Protein AF-A0A5T0UG53-F1 (afdb_monomer)

pLDDT: mean 74.17, std 12.03, range [42.81, 88.62]

Secondary structure (DSSP, 8-state):
--TTSSHHHHHHHHHHHHHGGGGG-TTTHHHHHHHHHHHHHHHHHHHH--S---HHHHHHHHHHHHHHHHHHHHHHHT-

Mean predicted aligned error: 8.12 Å

Organism: Campylobacter jejuni (NCBI:txid197)

Foldseek 3Di:
DPVPDDDLVVVLVVLLVVLVVVCVPPLLVVLSVVLNVQSVVLVVVVVPDPPCDDPVNSVVSNVVSVVVSVVVVVVSVVD

Solvent-accessible surface area (backbone atoms only — not comparable to full-atom values): 4711 Å² total; per-residue (Å²): 140,74,87,75,76,50,70,63,60,53,47,55,50,52,50,51,62,67,48,55,70,49,52,77,38,78,92,44,24,65,56,50,51,51,50,54,50,54,52,51,51,51,52,49,50,63,71,69,44,87,66,84,71,53,70,65,60,57,49,50,54,52,50,50,54,52,50,55,45,49,53,56,53,53,55,61,77,75,108

Structure (mmCIF, N/CA/C/O backbone):
data_AF-A0A5T0UG53-F1
#
_entry.id   AF-A0A5T0UG53-F1
#
loop_
_atom_site.group_PDB
_atom_site.id
_atom_site.type_symbol
_atom_site.label_atom_id
_atom_site.label_alt_id
_atom_site.label_comp_id
_atom_site.label_asym_id
_atom_site.label_entity_id
_atom_site.label_seq_id
_atom_site.pdbx_PDB_ins_code
_atom_site.Cartn_x
_atom_site.Cartn_y
_atom_site.Cartn_z
_atom_site.occupancy
_atom_site.B_iso_or_equiv
_atom_site.auth_seq_id
_atom_site.auth_comp_id
_atom_site.auth_asym_id
_atom_site.auth_atom_id
_atom_site.pdbx_PDB_model_num
ATOM 1 N N . ASN A 1 1 ? -22.289 6.479 13.577 1.00 44.94 1 ASN A N 1
ATOM 2 C CA . ASN A 1 1 ? -20.867 6.072 13.704 1.00 44.94 1 ASN A CA 1
ATOM 3 C C . ASN A 1 1 ? -20.201 5.930 12.319 1.00 44.94 1 ASN A C 1
ATOM 5 O O . ASN A 1 1 ? -19.751 4.860 11.940 1.00 44.94 1 ASN A O 1
ATOM 9 N N . VAL A 1 2 ? -20.183 7.012 11.522 1.00 42.81 2 VAL A N 1
ATOM 10 C CA . VAL A 1 2 ? -19.822 7.005 10.078 1.00 42.81 2 VAL A CA 1
ATOM 11 C C . VAL A 1 2 ? -18.358 7.416 9.838 1.00 42.81 2 VAL A C 1
ATOM 13 O O . VAL A 1 2 ? -17.803 7.237 8.758 1.00 42.81 2 VAL A O 1
ATOM 16 N N . ARG A 1 3 ? -17.683 7.937 10.871 1.00 43.66 3 ARG A N 1
ATOM 17 C CA . ARG A 1 3 ? -16.372 8.583 10.732 1.00 43.66 3 ARG A CA 1
ATOM 18 C C . ARG A 1 3 ? -15.230 7.629 10.367 1.00 43.66 3 ARG A C 1
ATOM 20 O O . ARG A 1 3 ? -14.216 8.126 9.899 1.00 43.66 3 ARG A O 1
ATOM 27 N N . PHE A 1 4 ? -15.344 6.315 10.548 1.00 44.16 4 PHE A N 1
ATOM 28 C CA . PHE A 1 4 ? -14.212 5.381 10.394 1.00 44.16 4 PHE A CA 1
ATOM 29 C C . PHE A 1 4 ? -14.273 4.488 9.147 1.00 44.16 4 PHE A C 1
ATOM 31 O O . PHE A 1 4 ? -13.333 3.741 8.907 1.00 44.16 4 PHE A O 1
ATOM 38 N N . LYS A 1 5 ? -15.338 4.563 8.337 1.00 49.19 5 LYS A N 1
ATOM 39 C CA . LYS A 1 5 ? -15.579 3.553 7.293 1.00 49.19 5 LYS A CA 1
ATOM 40 C C . LYS A 1 5 ? -14.816 3.785 5.982 1.00 49.19 5 LYS A C 1
ATOM 42 O O . LYS A 1 5 ? -14.647 2.840 5.225 1.00 49.19 5 LYS A O 1
ATOM 47 N N . TYR A 1 6 ? -14.341 5.006 5.721 1.00 49.81 6 TYR A N 1
ATOM 48 C CA . TYR A 1 6 ? -13.875 5.366 4.375 1.00 49.81 6 TYR A CA 1
ATOM 49 C C . TYR A 1 6 ? -12.392 5.715 4.278 1.00 49.81 6 TYR A C 1
ATOM 51 O O . TYR A 1 6 ? -11.742 5.238 3.360 1.00 49.81 6 TYR A O 1
ATOM 59 N N . PHE A 1 7 ? -11.835 6.473 5.228 1.00 49.84 7 PHE A N 1
ATOM 60 C CA . PHE A 1 7 ? -10.496 7.055 5.059 1.00 49.84 7 PHE A CA 1
ATOM 61 C C . PHE A 1 7 ? -9.375 6.010 4.925 1.00 49.84 7 PHE A C 1
ATOM 63 O O . PHE A 1 7 ? -8.486 6.167 4.095 1.00 49.84 7 PHE A O 1
ATOM 70 N N . ASP A 1 8 ? -9.426 4.931 5.710 1.00 64.31 8 ASP A N 1
ATOM 71 C CA . ASP A 1 8 ? -8.355 3.931 5.707 1.00 64.31 8 ASP A CA 1
ATOM 72 C C . ASP A 1 8 ? -8.425 3.066 4.439 1.00 64.31 8 ASP A C 1
ATOM 74 O O . ASP A 1 8 ? -7.435 2.930 3.724 1.00 64.31 8 ASP A O 1
ATOM 78 N N . PHE A 1 9 ? -9.612 2.550 4.097 1.00 65.44 9 PHE A N 1
ATOM 79 C CA . PHE A 1 9 ? -9.807 1.703 2.915 1.00 65.44 9 PHE A CA 1
ATOM 80 C C . PHE A 1 9 ? -9.548 2.452 1.601 1.00 65.44 9 PHE A C 1
ATOM 82 O O . PHE A 1 9 ? -8.883 1.916 0.714 1.00 65.44 9 PHE A O 1
ATOM 89 N N . SER A 1 10 ? -10.015 3.701 1.482 1.00 70.62 10 SER A N 1
ATOM 90 C CA . SER A 1 10 ? -9.768 4.511 0.287 1.00 70.62 10 SER A CA 1
ATOM 91 C C . SER A 1 10 ? -8.281 4.804 0.098 1.00 70.62 10 SER A C 1
ATOM 93 O O . SER A 1 10 ? -7.816 4.805 -1.036 1.00 70.62 10 SER A O 1
ATOM 95 N N . MET A 1 11 ? -7.514 4.998 1.181 1.00 72.62 11 MET A N 1
ATOM 96 C CA . MET A 1 11 ? -6.060 5.171 1.090 1.00 72.62 11 MET A CA 1
ATOM 97 C C . MET A 1 11 ? -5.350 3.893 0.650 1.00 72.62 11 MET A C 1
ATOM 99 O O . MET A 1 11 ? -4.504 3.974 -0.235 1.00 72.62 11 MET A O 1
ATOM 103 N N . PHE A 1 12 ? -5.699 2.725 1.204 1.00 73.75 12 PHE A N 1
ATOM 104 C CA . PHE A 1 12 ? -5.133 1.449 0.743 1.00 73.75 12 PHE A CA 1
ATOM 105 C C . PHE A 1 12 ? -5.405 1.221 -0.746 1.00 73.75 12 PHE A C 1
ATOM 107 O O . PHE A 1 12 ? -4.494 0.839 -1.478 1.00 73.75 12 PHE A O 1
ATOM 114 N N . SER A 1 13 ? -6.635 1.483 -1.199 1.00 76.38 13 SER A N 1
ATOM 115 C CA . SER A 1 13 ? -6.998 1.351 -2.613 1.00 76.38 13 SER A CA 1
ATOM 116 C C . SER A 1 13 ? -6.214 2.331 -3.484 1.00 76.38 13 SER A C 1
ATOM 118 O O . SER A 1 13 ? -5.588 1.916 -4.453 1.00 76.38 13 SER A O 1
ATOM 120 N N . LEU A 1 14 ? -6.170 3.610 -3.096 1.00 79.31 14 LEU A N 1
ATOM 121 C CA . LEU A 1 14 ? -5.451 4.647 -3.832 1.00 79.31 14 LEU A CA 1
ATOM 122 C C . LEU A 1 14 ? -3.951 4.340 -3.933 1.00 79.31 14 LEU A C 1
ATOM 124 O O . LEU A 1 14 ? -3.378 4.442 -5.014 1.00 79.31 14 LEU A O 1
ATOM 128 N N . LEU A 1 15 ? -3.319 3.930 -2.829 1.00 77.69 15 LEU A N 1
ATOM 129 C CA . LEU A 1 15 ? -1.915 3.514 -2.804 1.00 77.69 15 LEU A CA 1
ATOM 130 C C . LEU A 1 15 ? -1.687 2.309 -3.716 1.00 77.69 15 LEU A C 1
ATOM 132 O O . LEU A 1 15 ? -0.795 2.343 -4.558 1.00 77.69 15 LEU A O 1
ATOM 136 N N . LYS A 1 16 ? -2.521 1.271 -3.607 1.00 80.25 16 LYS A N 1
ATOM 137 C CA . LYS A 1 16 ? -2.427 0.071 -4.446 1.00 80.25 16 LYS A CA 1
ATOM 138 C C . LYS A 1 16 ? -2.523 0.407 -5.935 1.00 80.25 16 LYS A C 1
ATOM 140 O O . LYS A 1 16 ? -1.731 -0.101 -6.727 1.00 80.25 16 LYS A O 1
ATOM 145 N N . ASP A 1 17 ? -3.435 1.297 -6.309 1.00 83.19 17 ASP A N 1
ATOM 146 C CA . ASP A 1 17 ? -3.615 1.716 -7.699 1.00 83.19 17 ASP A CA 1
ATOM 147 C C . ASP A 1 17 ? -2.453 2.570 -8.214 1.00 83.19 17 ASP A C 1
ATOM 149 O O . ASP A 1 17 ? -2.041 2.410 -9.362 1.00 83.19 17 ASP A O 1
ATOM 153 N N . LYS A 1 18 ? -1.859 3.420 -7.368 1.00 81.81 18 LYS A N 1
ATOM 154 C CA . LYS A 1 18 ? -0.668 4.210 -7.724 1.00 81.81 18 LYS A CA 1
ATOM 155 C C . LYS A 1 18 ? 0.609 3.372 -7.814 1.00 81.81 18 LYS A C 1
ATOM 157 O O . LYS A 1 18 ? 1.489 3.712 -8.598 1.00 81.81 18 LYS A O 1
ATOM 162 N N . LEU A 1 19 ? 0.709 2.284 -7.050 1.00 82.56 19 LEU A N 1
ATOM 163 C CA . LEU A 1 19 ? 1.868 1.385 -7.039 1.00 82.56 19 LEU A CA 1
ATOM 164 C C . LEU A 1 19 ? 1.836 0.356 -8.179 1.00 82.56 19 LEU A C 1
ATOM 166 O O . LEU A 1 19 ? 2.886 -0.042 -8.672 1.00 82.56 19 LEU A O 1
ATOM 170 N N . ARG A 1 20 ? 0.648 -0.055 -8.642 1.00 82.94 20 ARG A N 1
ATOM 171 C CA . ARG A 1 20 ? 0.475 -1.037 -9.732 1.00 82.94 20 ARG A CA 1
ATOM 172 C C . ARG A 1 20 ? 1.299 -0.741 -10.996 1.00 82.94 20 ARG A C 1
ATOM 174 O O . ARG A 1 20 ? 1.926 -1.672 -11.494 1.00 82.94 20 ARG A O 1
ATOM 181 N N . PRO A 1 21 ? 1.350 0.496 -11.525 1.00 83.62 21 PRO A N 1
ATOM 18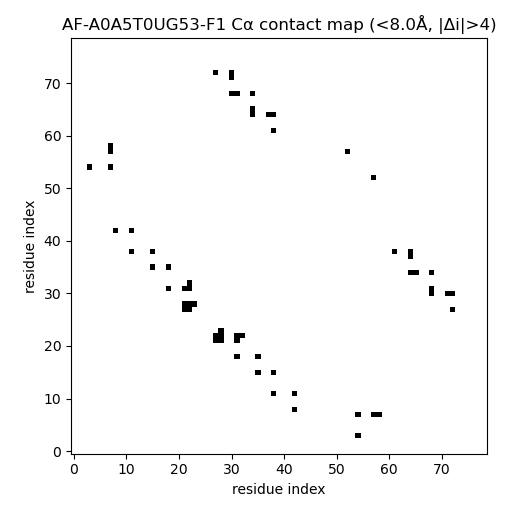2 C CA . PRO A 1 21 ? 2.185 0.812 -12.683 1.00 83.62 21 PRO A CA 1
ATOM 183 C C . PRO A 1 21 ? 3.682 0.583 -12.444 1.00 83.62 21 PRO A C 1
ATOM 185 O O . PRO A 1 21 ? 4.389 0.224 -13.381 1.00 83.62 21 PRO A O 1
ATOM 188 N N . LEU A 1 22 ? 4.158 0.747 -11.204 1.00 79.88 22 LEU A N 1
ATOM 189 C CA . LEU A 1 22 ? 5.571 0.587 -10.847 1.00 79.88 22 LEU A CA 1
ATOM 190 C C . LEU A 1 22 ? 6.025 -0.877 -10.879 1.00 79.88 22 LEU A C 1
ATOM 192 O O . LEU A 1 22 ? 7.214 -1.130 -11.028 1.00 79.88 22 LEU A O 1
ATOM 196 N N . LEU A 1 23 ? 5.093 -1.839 -10.839 1.00 80.62 23 LEU A N 1
ATOM 197 C CA . LEU A 1 23 ? 5.397 -3.262 -11.041 1.00 80.62 23 LEU A CA 1
ATOM 198 C C . LEU A 1 23 ? 5.953 -3.565 -12.437 1.00 80.62 23 LEU A C 1
ATOM 200 O O . LEU A 1 23 ? 6.582 -4.597 -12.626 1.00 80.62 23 LEU A O 1
ATOM 204 N N . LYS A 1 24 ? 5.730 -2.681 -13.419 1.00 82.94 24 LYS A N 1
ATOM 205 C CA . LYS A 1 24 ? 6.294 -2.830 -14.768 1.00 82.94 24 LYS A CA 1
ATOM 206 C C . LYS A 1 24 ? 7.793 -2.522 -14.818 1.00 82.94 24 LYS A C 1
ATOM 208 O O . LYS A 1 24 ? 8.429 -2.790 -15.832 1.00 82.94 24 LYS A O 1
ATOM 213 N N . ASN A 1 25 ? 8.350 -1.934 -13.759 1.00 83.38 25 ASN A N 1
ATOM 214 C CA . ASN A 1 25 ? 9.772 -1.648 -13.660 1.00 83.38 25 ASN A CA 1
ATOM 215 C C . ASN A 1 25 ? 10.479 -2.786 -12.909 1.00 83.38 25 ASN A C 1
ATOM 217 O O . ASN A 1 25 ? 10.385 -2.872 -11.684 1.00 83.38 25 ASN A O 1
ATOM 221 N N . ALA A 1 26 ? 11.214 -3.627 -13.643 1.00 81.94 26 ALA A N 1
ATOM 222 C CA . ALA A 1 26 ? 11.929 -4.781 -13.092 1.00 81.94 26 ALA A CA 1
ATOM 223 C C . ALA A 1 26 ? 12.916 -4.405 -11.969 1.00 81.94 26 ALA A C 1
ATOM 225 O O . ALA A 1 26 ? 13.102 -5.172 -11.026 1.00 81.94 26 ALA A O 1
ATOM 226 N N . SER A 1 27 ? 13.495 -3.199 -12.008 1.00 81.50 27 SER A N 1
ATOM 227 C CA . SER A 1 27 ? 14.437 -2.728 -10.985 1.00 81.50 27 SER A CA 1
ATOM 228 C C . SER A 1 27 ? 13.785 -2.520 -9.615 1.00 81.50 27 SER A C 1
ATOM 230 O O . SER A 1 27 ? 14.471 -2.599 -8.592 1.00 81.50 27 SER A O 1
ATOM 232 N N . PHE A 1 28 ? 12.471 -2.279 -9.584 1.00 79.94 28 PHE A N 1
ATOM 233 C CA . PHE A 1 28 ? 11.703 -1.944 -8.378 1.00 79.94 28 PHE A CA 1
ATOM 234 C C . PHE A 1 28 ? 10.583 -2.942 -8.070 1.00 79.94 28 PHE A C 1
ATOM 236 O O . PHE A 1 28 ? 9.897 -2.818 -7.057 1.00 79.94 28 PHE A O 1
ATOM 243 N N . GLU A 1 29 ? 10.376 -3.937 -8.933 1.00 85.69 29 GLU A N 1
ATOM 244 C CA . GLU A 1 29 ? 9.257 -4.873 -8.849 1.00 85.69 29 GLU A CA 1
ATOM 245 C C . GLU A 1 29 ? 9.188 -5.587 -7.491 1.00 85.69 29 GLU A C 1
ATOM 247 O O . GLU A 1 29 ? 8.102 -5.731 -6.925 1.00 85.69 29 GLU A O 1
ATOM 252 N N . LYS A 1 30 ? 10.341 -5.993 -6.943 1.00 87.56 30 LYS A N 1
ATOM 253 C CA . LYS A 1 30 ? 10.433 -6.681 -5.649 1.00 87.56 30 LYS A CA 1
ATOM 254 C C . LYS A 1 30 ? 9.929 -5.801 -4.503 1.00 87.56 30 LYS A C 1
ATOM 256 O O . LYS A 1 30 ? 9.032 -6.213 -3.772 1.00 87.56 30 LYS A O 1
ATOM 261 N N . GLU A 1 31 ? 10.456 -4.587 -4.379 1.00 85.38 31 GLU A N 1
ATOM 262 C CA . GLU A 1 31 ? 10.107 -3.645 -3.310 1.00 85.38 31 GLU A CA 1
ATOM 263 C C . GLU A 1 31 ? 8.630 -3.243 -3.388 1.00 85.38 31 GLU A C 1
ATOM 265 O O . GLU A 1 31 ? 7.938 -3.144 -2.374 1.00 85.38 31 GLU A O 1
ATOM 270 N N . ILE A 1 32 ? 8.115 -3.060 -4.605 1.00 85.56 32 ILE A N 1
ATOM 271 C CA . ILE A 1 32 ? 6.708 -2.724 -4.823 1.00 85.56 32 ILE A CA 1
ATOM 272 C C . ILE A 1 32 ? 5.800 -3.913 -4.470 1.00 85.56 32 ILE A C 1
ATOM 274 O O . ILE A 1 32 ? 4.757 -3.711 -3.843 1.00 85.56 32 ILE A O 1
ATOM 278 N N . LYS A 1 33 ? 6.180 -5.156 -4.804 1.00 87.56 33 LYS A N 1
ATOM 279 C CA . LYS A 1 33 ? 5.451 -6.369 -4.384 1.00 87.56 33 LYS A CA 1
ATOM 280 C C . LYS A 1 33 ? 5.429 -6.524 -2.863 1.00 87.56 33 LYS A C 1
ATOM 282 O O . LYS A 1 33 ? 4.373 -6.827 -2.306 1.00 87.56 33 LYS A O 1
ATOM 287 N N . GLU A 1 34 ? 6.554 -6.285 -2.195 1.00 88.62 34 GLU A N 1
ATOM 288 C CA . GLU A 1 34 ? 6.654 -6.327 -0.732 1.00 88.62 34 GLU A CA 1
ATOM 289 C C . GLU A 1 34 ? 5.748 -5.274 -0.081 1.00 88.62 34 GLU A C 1
ATOM 291 O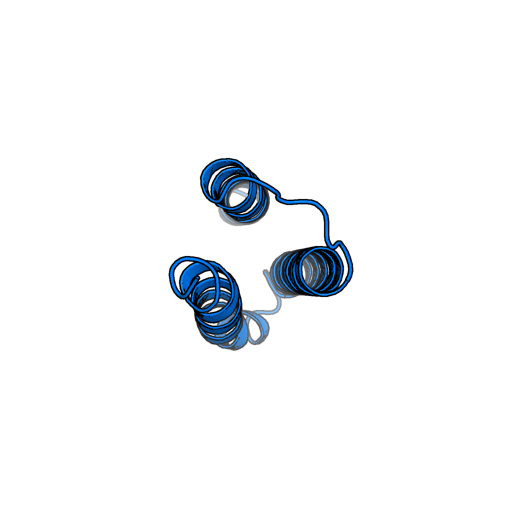 O . GLU A 1 34 ? 4.943 -5.617 0.789 1.00 88.62 34 GLU A O 1
ATOM 296 N N . LEU A 1 35 ? 5.776 -4.025 -0.563 1.00 84.31 35 LEU A N 1
ATOM 297 C CA . LEU A 1 35 ? 4.883 -2.970 -0.076 1.00 84.31 35 LEU A CA 1
ATOM 298 C C . LEU A 1 35 ? 3.407 -3.342 -0.267 1.00 84.31 35 LEU A C 1
ATOM 300 O O . LEU A 1 35 ? 2.608 -3.206 0.659 1.00 84.31 35 LEU A O 1
ATOM 304 N N . LEU A 1 36 ? 3.027 -3.848 -1.442 1.00 86.19 36 LEU A N 1
ATOM 305 C CA . LEU A 1 36 ? 1.652 -4.276 -1.710 1.00 86.19 36 LEU A CA 1
ATOM 306 C C . LEU A 1 36 ? 1.201 -5.417 -0.785 1.00 86.19 36 LEU A C 1
ATOM 308 O O . LEU A 1 36 ? 0.051 -5.415 -0.340 1.00 86.19 36 LEU A O 1
ATOM 312 N N . SER A 1 37 ? 2.093 -6.358 -0.469 1.00 87.31 37 SER A N 1
ATOM 313 C CA . SER A 1 37 ? 1.827 -7.445 0.477 1.00 87.31 37 SER A CA 1
ATOM 314 C C . SER A 1 37 ? 1.574 -6.909 1.889 1.00 87.31 37 SER A C 1
ATOM 316 O O . SER A 1 37 ? 0.542 -7.212 2.493 1.00 87.31 37 SER A O 1
ATOM 318 N N . VAL A 1 38 ? 2.449 -6.025 2.381 1.00 84.50 38 VAL A N 1
ATOM 319 C CA . VAL A 1 38 ? 2.310 -5.365 3.692 1.00 84.50 38 VAL A CA 1
ATOM 320 C C . VAL A 1 38 ? 0.995 -4.586 3.781 1.00 84.50 38 VAL A C 1
ATOM 322 O O . VAL A 1 38 ? 0.263 -4.698 4.767 1.00 84.50 38 VAL A O 1
ATOM 325 N N . LEU A 1 39 ? 0.647 -3.840 2.729 1.00 82.81 39 LEU A N 1
ATOM 326 C CA . LEU A 1 39 ? -0.609 -3.096 2.657 1.00 82.81 39 LEU A CA 1
ATOM 327 C C . LEU A 1 39 ? -1.836 -4.020 2.731 1.00 82.81 39 LEU A C 1
ATOM 329 O O . LEU A 1 39 ? -2.800 -3.700 3.428 1.00 82.81 39 LEU A O 1
ATOM 333 N N . GLU A 1 40 ? -1.816 -5.174 2.059 1.00 82.88 40 GLU A N 1
ATOM 334 C CA . GLU A 1 40 ? -2.930 -6.129 2.096 1.00 82.88 40 GLU A CA 1
ATOM 335 C C . GLU A 1 40 ? -3.043 -6.834 3.461 1.00 82.88 40 GLU A C 1
ATOM 337 O O . GLU A 1 40 ? -4.156 -7.025 3.954 1.00 82.88 40 GLU A O 1
ATOM 342 N N . VAL A 1 41 ? -1.920 -7.150 4.119 1.00 84.12 41 VAL A N 1
ATOM 343 C CA . VAL A 1 41 ? -1.901 -7.693 5.491 1.00 84.12 41 VAL A CA 1
ATOM 344 C C . VAL A 1 41 ? -2.507 -6.697 6.480 1.00 84.12 41 VAL A C 1
ATOM 346 O O . VAL A 1 41 ? -3.385 -7.064 7.262 1.00 84.12 41 VAL A O 1
ATOM 349 N N . HIS A 1 42 ? -2.113 -5.422 6.421 1.00 77.31 42 HIS A N 1
ATOM 350 C CA . HIS A 1 42 ? -2.690 -4.394 7.290 1.00 77.31 42 HIS A CA 1
ATOM 351 C C . HIS A 1 42 ? -4.171 -4.159 7.008 1.00 77.31 42 HIS A C 1
ATOM 353 O O . HIS A 1 42 ? -4.956 -4.019 7.945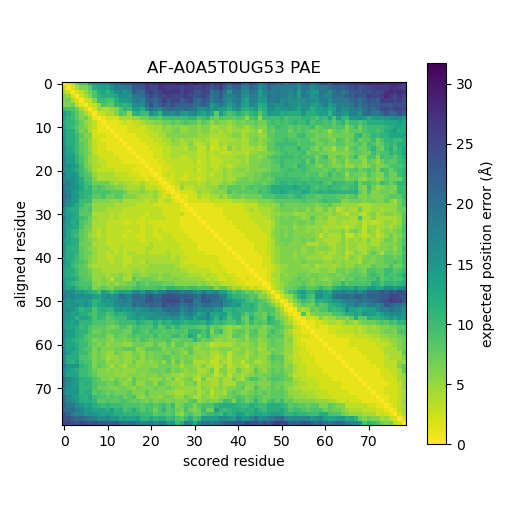 1.00 77.31 42 HIS A O 1
ATOM 359 N N . LYS A 1 43 ? -4.580 -4.176 5.737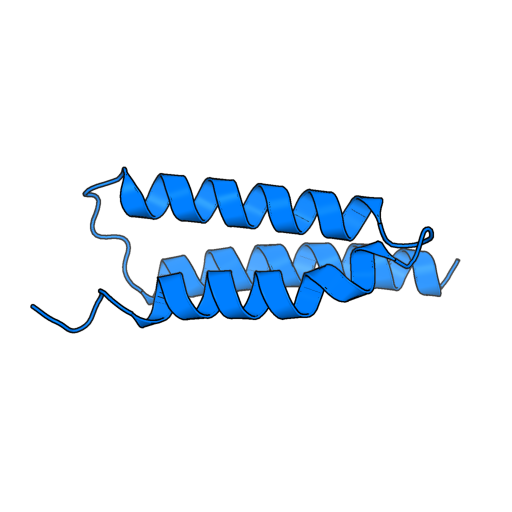 1.00 77.12 43 LYS A N 1
ATOM 360 C CA . LYS A 1 43 ? -5.991 -4.099 5.359 1.00 77.12 43 LYS A CA 1
ATOM 361 C C . LYS A 1 43 ? -6.800 -5.247 5.971 1.00 77.12 43 LYS A C 1
ATOM 363 O O . LYS A 1 43 ? -7.833 -4.971 6.574 1.00 77.12 43 LYS A O 1
ATOM 368 N N . LYS A 1 44 ? -6.340 -6.500 5.859 1.00 79.06 44 LYS A N 1
ATOM 369 C CA . LYS A 1 44 ? -7.000 -7.662 6.489 1.00 79.06 44 LYS A CA 1
ATOM 370 C C . LYS A 1 44 ? -7.059 -7.512 8.005 1.00 79.06 44 LYS A C 1
ATOM 372 O O . LYS A 1 44 ? -8.142 -7.557 8.574 1.00 79.06 44 LYS A O 1
ATOM 377 N N . SER A 1 45 ? -5.927 -7.189 8.630 1.00 75.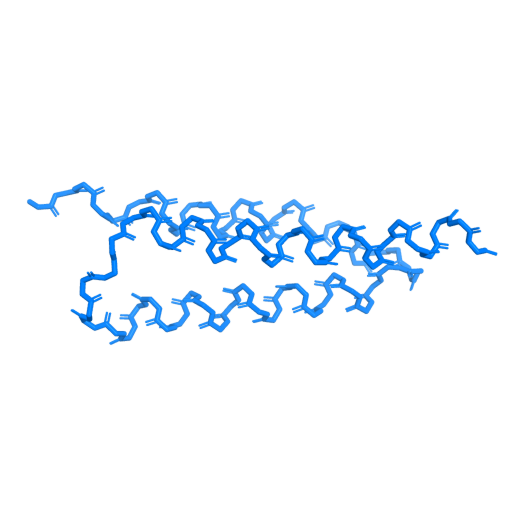19 45 SER A N 1
ATOM 378 C CA . SER A 1 45 ? -5.837 -6.965 10.075 1.00 75.19 45 SER A CA 1
ATOM 379 C C . SER A 1 45 ? -6.815 -5.891 10.563 1.00 75.19 45 SER A C 1
ATOM 381 O O . SER A 1 45 ? -7.449 -6.068 11.597 1.00 75.19 45 SER A O 1
ATOM 383 N N . PHE A 1 46 ? -7.001 -4.798 9.817 1.00 72.44 46 PHE A N 1
ATOM 384 C CA . PHE A 1 46 ? -7.950 -3.738 10.170 1.00 72.44 46 PHE A CA 1
ATOM 385 C C . PHE A 1 46 ? -9.419 -4.087 9.914 1.00 72.44 46 PHE A C 1
ATOM 387 O O . PHE A 1 46 ? -10.288 -3.453 10.512 1.00 72.44 46 PHE A O 1
ATOM 394 N N . LEU A 1 47 ? -9.705 -5.034 9.017 1.00 72.31 47 LEU A N 1
ATOM 395 C CA . LEU A 1 47 ? -11.057 -5.540 8.770 1.00 72.31 47 LEU A CA 1
ATOM 396 C C . LEU A 1 47 ? -11.453 -6.611 9.796 1.00 72.31 47 LEU A C 1
ATOM 398 O O . LEU A 1 47 ? -12.609 -6.656 10.210 1.00 72.31 47 LEU A O 1
ATOM 402 N N . GLU A 1 48 ? -10.500 -7.448 10.206 1.00 72.69 48 GLU A N 1
ATOM 403 C CA . GLU A 1 48 ? -10.712 -8.590 11.103 1.00 72.69 48 GLU A CA 1
ATOM 404 C C . GLU A 1 48 ? -10.638 -8.192 12.584 1.00 72.69 48 GLU A C 1
ATOM 406 O O . GLU A 1 48 ? -11.448 -8.648 13.396 1.00 72.69 48 GLU A O 1
ATOM 411 N N . ASN A 1 49 ? -9.721 -7.291 12.957 1.00 61.56 49 ASN A N 1
ATOM 412 C CA . ASN A 1 49 ? -9.631 -6.817 14.332 1.00 61.56 49 ASN A CA 1
ATOM 413 C C . ASN A 1 49 ? -10.738 -5.795 14.623 1.00 61.56 49 ASN A C 1
ATOM 415 O O . ASN A 1 49 ? -10.667 -4.637 14.215 1.00 61.56 49 ASN A O 1
ATOM 419 N N . LYS A 1 50 ? -11.708 -6.188 15.462 1.00 53.53 50 LYS A N 1
ATOM 420 C CA . LYS A 1 50 ? -12.659 -5.276 16.139 1.00 53.53 50 LYS A CA 1
ATOM 421 C C . LYS A 1 50 ? -11.979 -4.322 17.136 1.00 53.53 50 LYS A C 1
ATOM 423 O O . LYS A 1 50 ? -12.656 -3.554 17.818 1.00 53.53 50 LYS A O 1
ATOM 428 N N . VAL A 1 51 ? -10.652 -4.380 17.252 1.00 52.84 51 VAL A N 1
ATOM 429 C CA . VAL A 1 51 ? -9.863 -3.482 18.090 1.00 52.84 51 VAL A CA 1
ATOM 430 C C . VAL A 1 51 ? -9.950 -2.082 17.499 1.00 52.84 51 VAL A C 1
ATOM 432 O O . VAL A 1 51 ? -9.620 -1.850 16.335 1.00 52.84 51 VAL A O 1
ATOM 435 N N . PHE A 1 52 ? -10.410 -1.134 18.310 1.00 55.19 52 PHE A N 1
ATOM 436 C CA . PHE A 1 52 ? -10.547 0.264 17.926 1.00 55.19 52 PHE A CA 1
ATOM 437 C C . PHE A 1 52 ? -9.157 0.913 17.816 1.00 55.19 52 PHE A C 1
ATOM 439 O O . PHE A 1 52 ? -8.733 1.675 18.680 1.00 55.19 52 PHE A O 1
ATOM 446 N N . ILE A 1 53 ? -8.409 0.591 16.760 1.00 61.12 53 ILE A N 1
ATOM 447 C CA . ILE A 1 53 ? -7.140 1.258 16.470 1.00 61.12 53 ILE A CA 1
ATOM 448 C C . ILE A 1 53 ? -7.476 2.701 16.095 1.00 61.12 53 ILE A C 1
ATOM 450 O O . ILE A 1 53 ? -8.218 2.953 15.135 1.00 61.12 53 ILE A O 1
ATOM 454 N N . LYS A 1 54 ? -6.946 3.661 16.862 1.00 65.81 54 LYS A N 1
ATOM 455 C CA . LYS A 1 54 ? -7.142 5.090 16.592 1.00 65.81 54 LYS A CA 1
ATOM 456 C C . LYS A 1 54 ? -6.658 5.384 15.167 1.00 65.81 54 LYS A C 1
ATOM 458 O O . LYS A 1 54 ? -5.594 4.919 14.764 1.00 65.81 54 LYS A O 1
ATOM 463 N N . LYS A 1 55 ? -7.415 6.182 14.402 1.00 65.75 55 LYS A N 1
ATOM 464 C CA . LYS A 1 55 ? -7.083 6.551 13.004 1.00 65.75 55 LYS A CA 1
ATOM 465 C C . LYS A 1 55 ? -5.633 6.994 12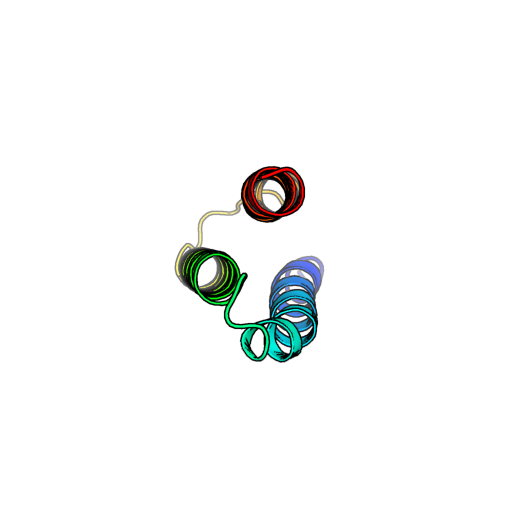.820 1.00 65.75 55 LYS A C 1
ATOM 467 O O . LYS A 1 55 ? -5.021 6.713 11.800 1.00 65.75 55 LYS A O 1
ATOM 472 N N . GLU A 1 56 ? -5.100 7.699 13.807 1.00 67.56 56 GLU A N 1
ATOM 473 C CA . GLU A 1 56 ? -3.733 8.204 13.808 1.00 67.56 56 GLU A CA 1
ATOM 474 C C . GLU A 1 56 ? -2.685 7.084 13.816 1.00 67.56 56 GLU A C 1
ATOM 476 O O . GLU A 1 56 ? -1.759 7.112 13.013 1.00 67.56 56 GLU A O 1
ATOM 481 N N . GLN A 1 57 ? -2.888 6.027 14.605 1.00 71.50 57 GLN A N 1
ATOM 482 C CA . GLN A 1 57 ? -1.994 4.865 14.621 1.00 71.50 57 GLN A CA 1
ATOM 483 C C . GLN A 1 57 ? -2.012 4.117 13.283 1.00 71.50 57 GLN A C 1
ATOM 485 O O . GLN A 1 57 ? -0.961 3.729 12.778 1.00 71.50 57 GLN A O 1
ATOM 490 N N . LYS A 1 58 ? -3.187 3.976 12.654 1.00 69.12 58 LYS A N 1
ATOM 491 C CA . LYS A 1 58 ? -3.295 3.363 11.318 1.00 69.12 58 LYS A CA 1
ATOM 492 C C . LYS A 1 58 ? -2.537 4.160 10.255 1.00 69.12 58 LYS A C 1
ATOM 494 O O . LYS A 1 58 ? -1.867 3.574 9.409 1.00 69.12 58 LYS A O 1
ATOM 499 N N . ARG A 1 59 ? -2.610 5.495 10.323 1.00 70.19 59 ARG A N 1
ATOM 500 C CA . ARG A 1 59 ? -1.853 6.398 9.441 1.00 70.19 59 ARG A CA 1
ATOM 501 C C . ARG A 1 59 ? -0.350 6.261 9.652 1.00 70.19 59 ARG A C 1
ATOM 503 O O . ARG A 1 59 ? 0.375 6.191 8.669 1.00 70.19 59 ARG A O 1
ATOM 510 N N . ILE A 1 60 ? 0.107 6.177 10.900 1.00 79.12 60 ILE A N 1
ATOM 511 C CA . ILE A 1 60 ? 1.530 5.990 11.221 1.00 79.12 60 ILE A CA 1
ATOM 512 C C . ILE A 1 60 ? 2.049 4.670 10.637 1.00 79.12 60 ILE A C 1
ATOM 514 O O . ILE A 1 60 ? 3.094 4.663 9.996 1.00 79.12 60 ILE A O 1
ATOM 518 N N . ILE A 1 61 ? 1.299 3.573 10.781 1.00 78.50 61 ILE A N 1
ATOM 519 C CA . 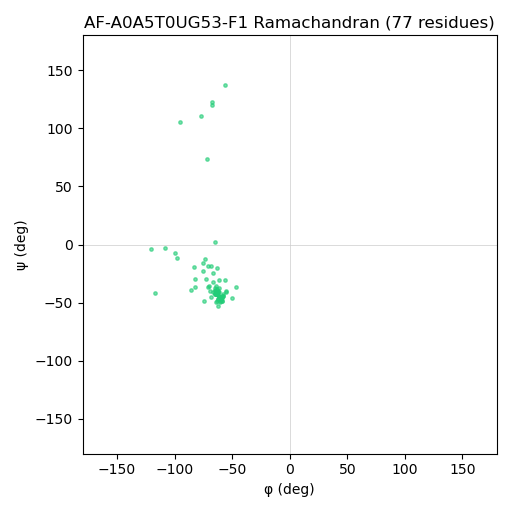ILE A 1 61 ? 1.666 2.265 10.211 1.00 78.50 61 ILE A CA 1
ATOM 520 C C . ILE A 1 61 ? 1.812 2.352 8.683 1.00 78.50 61 ILE A C 1
ATOM 522 O O . ILE A 1 61 ? 2.828 1.932 8.130 1.00 78.50 61 ILE A O 1
ATOM 526 N N . LEU A 1 62 ? 0.829 2.954 8.008 1.00 76.50 62 LEU A N 1
ATOM 527 C CA . LEU A 1 62 ? 0.851 3.166 6.5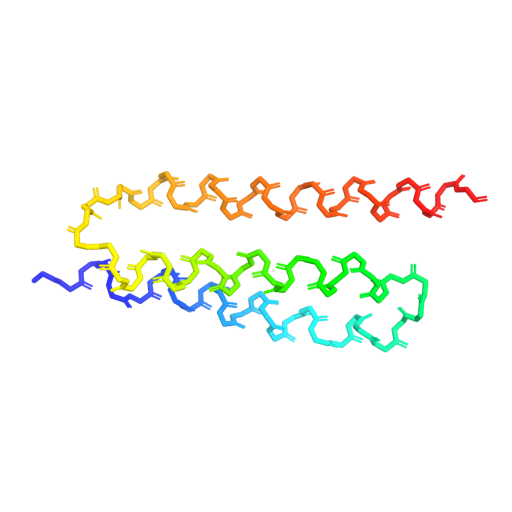59 1.00 76.50 62 LEU A CA 1
ATOM 528 C C . LEU A 1 62 ? 2.042 4.017 6.104 1.00 76.50 62 LEU A C 1
ATOM 530 O O . LEU A 1 62 ? 2.734 3.662 5.148 1.00 76.50 62 LEU A O 1
ATOM 534 N N . LEU A 1 63 ? 2.290 5.132 6.793 1.00 81.19 63 LEU A N 1
ATOM 535 C CA . LEU A 1 63 ? 3.396 6.038 6.492 1.00 81.19 63 LEU A CA 1
ATOM 536 C C . LEU A 1 63 ? 4.747 5.352 6.684 1.00 81.19 63 LEU A C 1
ATOM 538 O O . LEU A 1 63 ? 5.626 5.505 5.840 1.00 81.19 63 LEU A O 1
ATOM 542 N N . ASN A 1 64 ? 4.900 4.559 7.743 1.00 85.44 64 ASN A N 1
ATOM 543 C CA . ASN A 1 64 ? 6.131 3.821 8.008 1.00 85.44 64 ASN A CA 1
ATOM 544 C C . ASN A 1 64 ? 6.414 2.783 6.913 1.00 85.44 64 ASN A C 1
ATOM 546 O O . ASN A 1 64 ? 7.546 2.709 6.439 1.00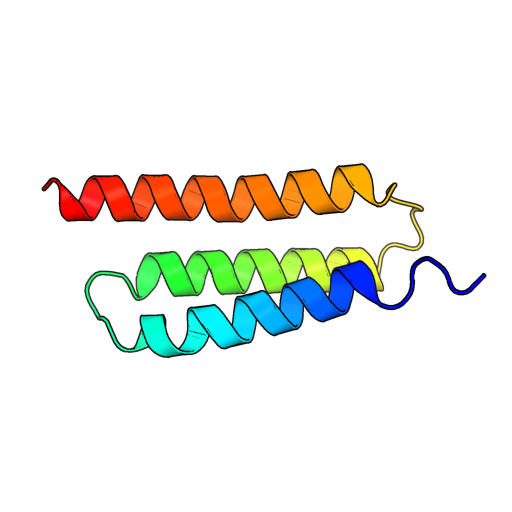 85.44 64 ASN A O 1
ATOM 550 N N . ALA A 1 65 ? 5.397 2.046 6.449 1.00 81.62 65 ALA A N 1
ATOM 551 C CA . ALA A 1 65 ? 5.549 1.098 5.342 1.00 81.62 65 ALA A CA 1
ATOM 552 C C . ALA A 1 65 ? 5.974 1.796 4.034 1.00 81.62 65 ALA A C 1
ATOM 554 O O . ALA A 1 65 ? 6.894 1.348 3.343 1.00 81.62 65 ALA A O 1
ATOM 555 N N . CYS A 1 66 ? 5.357 2.941 3.722 1.00 79.69 66 CYS A N 1
ATOM 556 C CA . CYS A 1 66 ? 5.728 3.740 2.553 1.00 79.69 66 CYS A CA 1
ATOM 557 C C . CYS A 1 66 ? 7.159 4.288 2.672 1.00 79.69 66 CYS A C 1
ATOM 559 O O . CYS A 1 66 ? 7.921 4.231 1.709 1.00 79.69 66 CYS A O 1
ATOM 561 N N . LYS A 1 67 ? 7.546 4.781 3.856 1.00 83.44 67 LYS A N 1
ATOM 562 C CA . LYS A 1 67 ? 8.880 5.334 4.117 1.00 83.44 67 LYS A CA 1
ATOM 563 C C . LYS A 1 67 ? 9.975 4.273 3.997 1.00 83.44 67 LYS A C 1
ATOM 565 O O . LYS A 1 67 ? 11.000 4.541 3.380 1.00 83.44 67 LYS A O 1
ATOM 570 N N . ALA A 1 68 ? 9.742 3.072 4.526 1.00 83.81 68 ALA A N 1
ATOM 571 C CA . ALA A 1 68 ? 10.675 1.955 4.393 1.00 83.81 68 ALA A CA 1
ATOM 572 C C . ALA A 1 68 ? 10.907 1.584 2.919 1.00 83.81 68 ALA A C 1
ATOM 574 O O . ALA A 1 68 ? 12.048 1.449 2.482 1.00 83.81 68 ALA A O 1
ATOM 575 N N . THR A 1 69 ? 9.828 1.513 2.135 1.00 82.06 69 THR A N 1
ATOM 576 C CA . THR A 1 69 ? 9.911 1.230 0.693 1.00 82.06 69 THR A CA 1
ATOM 577 C C . THR A 1 69 ? 10.655 2.339 -0.051 1.00 82.06 69 THR A C 1
ATOM 579 O O . THR A 1 69 ? 11.498 2.060 -0.898 1.00 82.06 69 THR A O 1
ATOM 582 N N . TYR A 1 70 ? 10.392 3.605 0.283 1.00 80.94 70 TYR A N 1
ATOM 583 C CA . TYR A 1 70 ? 11.092 4.741 -0.313 1.00 80.94 70 TYR A CA 1
ATOM 584 C C . TYR A 1 70 ? 12.604 4.699 -0.063 1.00 80.94 70 TYR A C 1
ATOM 586 O O . TYR A 1 70 ? 13.373 4.875 -1.007 1.00 80.94 70 TYR A O 1
ATOM 594 N N . GLU A 1 71 ? 13.048 4.437 1.171 1.00 84.00 71 GLU A N 1
ATOM 595 C CA . GLU A 1 71 ? 14.486 4.335 1.451 1.00 84.00 71 GLU A CA 1
ATOM 596 C C . GLU A 1 71 ? 15.118 3.153 0.695 1.00 84.00 71 GLU A C 1
ATOM 598 O O . GLU A 1 71 ? 16.175 3.328 0.092 1.00 84.00 71 GLU A O 1
ATOM 603 N N . ALA A 1 72 ? 14.449 1.995 0.614 1.00 80.50 72 ALA A N 1
ATOM 604 C CA . ALA A 1 72 ? 14.931 0.853 -0.172 1.00 80.50 72 ALA A CA 1
ATOM 605 C C . ALA A 1 72 ? 15.114 1.197 -1.666 1.00 80.50 72 ALA A C 1
ATOM 607 O O . ALA A 1 72 ? 16.153 0.899 -2.260 1.00 80.50 72 ALA A O 1
ATOM 608 N N . LEU A 1 73 ? 14.143 1.893 -2.264 1.00 79.62 73 LEU A N 1
ATOM 609 C CA . LEU A 1 73 ? 14.211 2.344 -3.659 1.00 79.62 73 LEU A CA 1
ATOM 610 C C . LEU A 1 73 ? 15.310 3.392 -3.880 1.00 79.62 73 LEU A C 1
ATOM 612 O O . LEU A 1 73 ? 16.041 3.342 -4.867 1.00 79.62 73 LEU A O 1
ATOM 616 N N . LYS A 1 74 ? 15.459 4.335 -2.948 1.00 80.31 74 LYS A N 1
ATOM 617 C CA . LYS A 1 74 ? 16.488 5.379 -2.991 1.00 80.31 74 LYS A CA 1
ATOM 618 C C . LYS A 1 74 ? 17.899 4.803 -2.891 1.00 80.31 74 LYS A C 1
ATOM 620 O O . LYS A 1 74 ? 18.794 5.308 -3.562 1.00 80.31 74 LYS A O 1
ATOM 625 N N . HIS A 1 75 ? 18.100 3.760 -2.086 1.00 77.81 75 HIS A N 1
ATOM 626 C CA . HIS A 1 75 ? 19.372 3.041 -2.039 1.00 77.81 75 HIS A CA 1
ATOM 627 C C . HIS A 1 75 ? 19.704 2.387 -3.386 1.00 77.81 75 HIS A C 1
ATOM 629 O O . HIS A 1 75 ? 20.838 2.508 -3.835 1.00 77.81 75 HIS A O 1
ATOM 635 N N . LYS A 1 76 ? 18.719 1.790 -4.072 1.00 71.69 76 LYS A N 1
ATOM 636 C CA . LYS A 1 76 ? 18.906 1.222 -5.419 1.00 71.69 76 LYS A CA 1
ATOM 637 C C . LYS A 1 76 ? 19.187 2.258 -6.506 1.00 71.69 76 LYS A C 1
ATOM 639 O O . LYS A 1 76 ? 19.889 1.950 -7.451 1.00 71.69 76 LYS A O 1
ATOM 644 N N . LEU A 1 77 ? 18.632 3.463 -6.396 1.00 73.69 77 LEU A N 1
ATOM 645 C CA . LEU A 1 77 ? 18.860 4.544 -7.365 1.00 73.69 77 LEU A CA 1
ATOM 646 C C . LEU A 1 77 ? 20.239 5.211 -7.234 1.00 73.69 77 LEU A C 1
ATOM 648 O O . LEU A 1 77 ? 20.636 5.956 -8.124 1.00 73.69 77 LEU A O 1
ATOM 652 N N . LYS A 1 78 ? 20.931 5.005 -6.108 1.00 63.91 78 LYS A N 1
ATOM 653 C CA . LYS A 1 78 ? 22.275 5.544 -5.845 1.00 63.91 78 LYS A CA 1
ATOM 654 C C . LYS A 1 78 ? 23.402 4.532 -6.087 1.00 63.91 78 LYS A C 1
ATOM 656 O O . LYS A 1 78 ? 24.560 4.920 -5.953 1.00 63.91 78 LYS A O 1
ATOM 661 N N . ALA A 1 79 ? 23.061 3.274 -6.359 1.00 53.97 79 ALA A N 1
ATOM 662 C CA . ALA A 1 79 ? 23.985 2.179 -6.652 1.00 53.97 79 ALA A CA 1
ATOM 663 C C . ALA A 1 79 ? 24.054 1.950 -8.165 1.00 53.97 79 ALA A C 1
ATOM 665 O O . ALA A 1 79 ? 25.151 1.588 -8.637 1.00 53.97 79 ALA A O 1
#

Sequence (79 aa):
NVRFKYFDFSMFSLLKDKLRPLLKNASFEKEIKELLSVLEVHKKSFLENKVFIKKEQKRIILLNACKATYEALKHKLKA

Radius of gyration: 13.95 Å; Cα contacts (8 Å, |Δi|>4): 31; chains: 1; bounding box: 45×17×33 Å